Protein AF-A0A1Y4R838-F1 (afdb_monomer_lite)

Radius of gyration: 11.88 Å; chains: 1; bounding box: 27×33×23 Å

Secondary structure (DSSP, 8-state):
--HHHHHHHHHHHHH---HHHHHHHHHH--SHHHHHHHHHHHHH-SS--HHHHHHHHHHHHHHHH-GGGGTTT----

Foldseek 3Di:
DDPLLVLLLVLVVVQPVDPVLNVLLCVLQVDSVLSVVLVVVVVVVPPDHSVVSNVSSNCSSCVPPPVVVCPPPVPDD

Structure (mmCIF, N/CA/C/O backbone):
data_AF-A0A1Y4R838-F1
#
_entry.id   AF-A0A1Y4R838-F1
#
loop_
_atom_site.group_PDB
_atom_site.id
_atom_site.type_symbol
_atom_site.label_atom_id
_atom_site.label_alt_id
_atom_site.label_comp_id
_atom_site.label_asym_id
_atom_site.label_entity_id
_atom_site.label_seq_id
_atom_site.pdbx_PDB_ins_code
_atom_site.Cartn_x
_atom_site.Cartn_y
_atom_site.Cartn_z
_atom_site.occupancy
_atom_site.B_iso_or_equiv
_atom_site.auth_seq_id
_atom_site.auth_comp_id
_atom_site.auth_asym_id
_atom_site.auth_atom_id
_atom_site.pdbx_PDB_model_num
ATOM 1 N N . MET A 1 1 ? 3.529 16.314 -2.366 1.00 73.19 1 MET A N 1
ATOM 2 C CA . MET A 1 1 ? 2.523 15.243 -2.435 1.00 73.19 1 MET A CA 1
ATOM 3 C C . MET A 1 1 ? 1.589 15.562 -3.578 1.00 73.19 1 MET A C 1
ATOM 5 O O . MET A 1 1 ? 1.158 16.708 -3.675 1.00 73.19 1 MET A O 1
ATOM 9 N N . THR A 1 2 ? 1.380 14.597 -4.467 1.00 93.25 2 THR A N 1
ATOM 10 C CA . THR A 1 2 ? 0.355 14.643 -5.519 1.00 93.25 2 THR A CA 1
ATOM 11 C C . THR A 1 2 ? -1.030 14.343 -4.929 1.00 93.25 2 THR A C 1
ATOM 13 O O . THR A 1 2 ? -1.142 13.970 -3.759 1.00 93.25 2 THR A O 1
ATOM 16 N N . ASP A 1 3 ? -2.090 14.471 -5.731 1.00 96.62 3 ASP A N 1
ATOM 17 C CA . ASP A 1 3 ? -3.439 14.050 -5.319 1.00 96.62 3 ASP A CA 1
ATOM 18 C C . ASP A 1 3 ? -3.490 12.549 -4.991 1.00 96.62 3 ASP A C 1
ATOM 20 O O . ASP A 1 3 ? -4.130 12.150 -4.017 1.00 96.62 3 ASP A O 1
ATOM 24 N N . LEU A 1 4 ? -2.743 11.728 -5.741 1.00 97.44 4 LEU A N 1
ATOM 25 C CA . LEU A 1 4 ? -2.582 10.298 -5.470 1.00 97.44 4 LEU A CA 1
ATOM 26 C C . LEU A 1 4 ? -1.897 10.051 -4.119 1.00 97.44 4 LEU A C 1
ATOM 28 O O . LEU A 1 4 ? -2.356 9.212 -3.349 1.00 97.44 4 LEU A O 1
ATOM 32 N N . ASP A 1 5 ? -0.843 10.806 -3.795 1.00 97.31 5 ASP A N 1
ATOM 33 C CA . ASP A 1 5 ? -0.148 10.664 -2.510 1.00 97.31 5 ASP A CA 1
ATOM 34 C C . ASP A 1 5 ? -1.073 10.989 -1.330 1.00 97.31 5 ASP A C 1
ATOM 36 O O . ASP A 1 5 ? -1.065 10.283 -0.324 1.00 97.31 5 ASP A O 1
ATOM 40 N N . ASN A 1 6 ? -1.887 12.042 -1.457 1.00 97.81 6 ASN A N 1
ATOM 41 C CA . ASN A 1 6 ? -2.857 12.412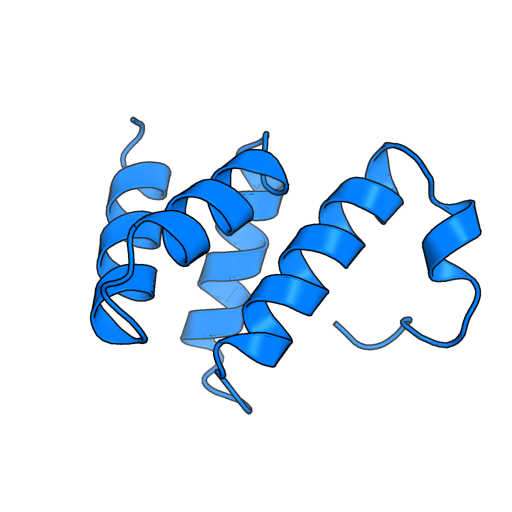 -0.428 1.00 97.81 6 ASN A CA 1
ATOM 42 C C . ASN A 1 6 ? -3.937 11.334 -0.275 1.00 97.81 6 ASN A C 1
ATOM 44 O O . ASN A 1 6 ? -4.274 10.956 0.843 1.00 97.81 6 ASN A O 1
ATOM 48 N N . MET A 1 7 ? -4.453 10.801 -1.386 1.00 98.06 7 MET A N 1
ATOM 49 C CA . MET A 1 7 ? -5.443 9.725 -1.359 1.00 98.06 7 MET A CA 1
ATOM 50 C C . MET A 1 7 ? -4.895 8.460 -0.689 1.00 98.06 7 MET A C 1
ATOM 52 O O . MET A 1 7 ? -5.570 7.883 0.165 1.00 98.06 7 MET A O 1
ATOM 56 N N . LEU A 1 8 ? -3.681 8.037 -1.051 1.00 98.44 8 LEU A N 1
ATOM 57 C CA . LEU A 1 8 ? -3.035 6.880 -0.434 1.00 98.44 8 LEU A CA 1
ATOM 58 C C . LEU A 1 8 ? -2.814 7.114 1.065 1.00 98.44 8 LEU A C 1
ATOM 60 O O . LEU A 1 8 ? -3.146 6.246 1.866 1.00 98.44 8 LEU A O 1
ATOM 64 N N . LEU A 1 9 ? -2.316 8.292 1.456 1.00 98.31 9 LEU A N 1
ATOM 65 C CA . LEU A 1 9 ? -2.109 8.644 2.861 1.00 98.31 9 LEU A CA 1
ATOM 66 C C . LEU A 1 9 ? -3.397 8.508 3.682 1.00 98.31 9 LEU A C 1
ATOM 68 O O . LEU A 1 9 ? -3.385 7.880 4.738 1.00 98.31 9 LEU A O 1
ATOM 72 N N . GLU A 1 10 ? -4.503 9.075 3.202 1.00 98.44 10 GLU A N 1
ATOM 73 C CA . GLU A 1 10 ? -5.777 9.032 3.924 1.00 98.44 10 GLU A CA 1
ATOM 74 C C . GLU A 1 10 ? -6.339 7.606 4.018 1.00 98.44 10 GLU A C 1
ATOM 76 O O . GLU A 1 10 ? -6.843 7.213 5.070 1.00 98.44 10 GLU A O 1
ATOM 81 N N . LYS A 1 11 ? -6.180 6.788 2.968 1.00 98.12 11 LYS A N 1
ATOM 82 C CA . LYS A 1 11 ? -6.554 5.365 3.004 1.00 98.12 11 LYS A CA 1
ATOM 83 C C . LYS A 1 11 ? -5.720 4.576 4.015 1.00 98.12 11 LYS A C 1
ATOM 85 O O . LYS A 1 11 ? -6.282 3.821 4.803 1.00 98.12 11 LYS A O 1
ATOM 90 N N . LEU A 1 12 ? -4.400 4.774 4.033 1.00 98.38 12 LEU A N 1
ATOM 91 C CA . LEU A 1 12 ? -3.508 4.091 4.973 1.00 98.38 12 LEU A CA 1
ATOM 92 C C . LEU A 1 12 ? -3.833 4.458 6.423 1.00 98.38 12 LEU A C 1
ATOM 94 O O . LEU A 1 12 ? -3.938 3.562 7.253 1.00 98.38 12 LEU A O 1
ATOM 98 N N . LYS A 1 13 ? -4.076 5.740 6.722 1.00 98.31 13 LYS A N 1
ATOM 99 C CA . LYS A 1 13 ? -4.489 6.181 8.066 1.00 98.31 13 LYS A CA 1
ATOM 100 C C . LYS A 1 13 ? -5.818 5.581 8.512 1.00 98.31 13 LYS A C 1
ATOM 102 O O . LYS A 1 13 ? -5.976 5.254 9.684 1.00 98.31 13 LYS A O 1
ATOM 107 N N . ALA A 1 14 ? -6.773 5.439 7.592 1.00 97.69 14 ALA A N 1
ATOM 108 C CA . ALA A 1 14 ? -8.062 4.825 7.896 1.00 97.69 14 ALA A CA 1
ATOM 109 C C . ALA A 1 14 ? -7.931 3.340 8.283 1.00 97.69 14 ALA A C 1
ATOM 111 O O . ALA A 1 14 ? -8.756 2.836 9.042 1.00 97.69 14 ALA A O 1
ATOM 112 N N . ILE A 1 15 ? -6.897 2.659 7.779 1.00 97.31 15 ILE A N 1
ATOM 113 C CA . ILE A 1 15 ? -6.577 1.264 8.106 1.00 97.31 15 ILE A CA 1
ATOM 114 C C . ILE A 1 15 ? -5.766 1.198 9.403 1.00 97.31 15 ILE A C 1
ATOM 116 O O . ILE A 1 15 ? -6.129 0.475 10.330 1.00 97.31 15 ILE A O 1
ATOM 120 N N . TYR A 1 16 ? -4.674 1.961 9.475 1.00 97.81 16 TYR A N 1
ATOM 121 C CA . TYR A 1 16 ? -3.807 2.055 10.641 1.00 97.81 16 TYR A CA 1
ATOM 122 C C . TYR A 1 16 ? -3.036 3.385 10.637 1.00 97.81 16 TYR A C 1
ATOM 124 O O . TYR A 1 16 ? -2.088 3.569 9.873 1.00 97.81 16 TYR A O 1
ATOM 132 N N . ASP A 1 17 ? -3.443 4.322 11.499 1.00 98.06 17 ASP A N 1
ATOM 133 C CA . ASP A 1 17 ? -2.792 5.631 11.672 1.00 98.06 17 ASP A CA 1
ATOM 134 C C . ASP A 1 17 ? -1.502 5.511 12.500 1.00 98.06 17 ASP A C 1
ATOM 136 O O . ASP A 1 17 ? -1.401 5.984 13.633 1.00 98.06 17 ASP A O 1
ATOM 140 N N . ASP A 1 18 ? -0.519 4.818 11.928 1.00 98.38 18 ASP A N 1
ATOM 141 C CA . ASP A 1 18 ? 0.827 4.689 12.466 1.00 98.38 18 ASP A CA 1
ATOM 142 C C . ASP A 1 18 ? 1.853 5.275 11.496 1.00 98.38 18 ASP A C 1
ATOM 144 O O . ASP A 1 18 ? 1.898 4.965 10.301 1.00 98.38 18 ASP A O 1
ATOM 1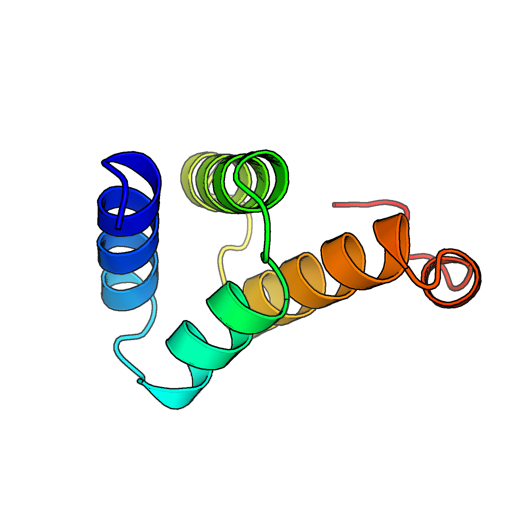48 N N . LYS A 1 19 ? 2.697 6.161 12.026 1.00 97.69 19 LYS A N 1
ATOM 149 C CA . LYS A 1 19 ? 3.651 6.919 11.220 1.00 97.69 19 LYS A CA 1
ATOM 150 C C . LYS A 1 19 ? 4.706 6.018 10.584 1.00 97.69 19 LYS A C 1
ATOM 152 O O . LYS A 1 19 ? 5.070 6.264 9.435 1.00 97.69 19 LYS A O 1
ATOM 157 N N . ASP A 1 20 ? 5.214 5.030 11.313 1.00 97.88 20 ASP A N 1
ATOM 158 C CA . ASP A 1 20 ? 6.311 4.189 10.835 1.00 97.88 20 ASP A CA 1
ATOM 159 C C . ASP A 1 20 ? 5.811 3.235 9.747 1.00 97.88 20 ASP A C 1
ATOM 161 O O . ASP A 1 20 ? 6.474 3.074 8.721 1.00 97.88 20 ASP A O 1
ATOM 165 N N . PHE A 1 21 ? 4.592 2.709 9.899 1.00 97.94 21 PHE A N 1
ATOM 166 C CA . PHE A 1 21 ? 3.882 1.981 8.848 1.00 97.94 21 PHE A CA 1
ATOM 167 C C . PHE A 1 21 ? 3.722 2.823 7.575 1.00 97.94 21 PHE A C 1
ATOM 169 O O . PHE A 1 21 ? 4.172 2.415 6.503 1.00 97.94 21 PHE A O 1
ATOM 176 N N . ILE A 1 22 ? 3.136 4.021 7.686 1.00 98.2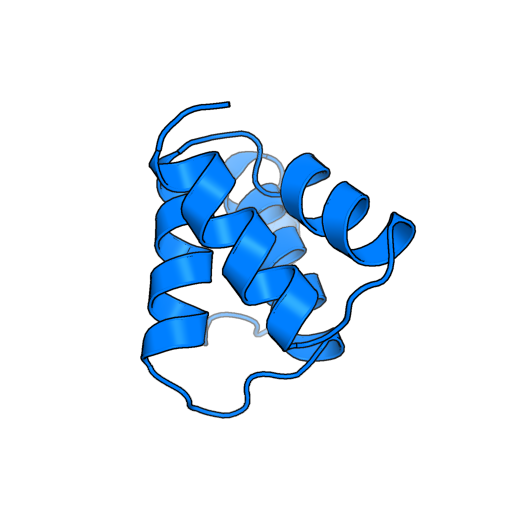5 22 ILE A N 1
ATOM 177 C CA . ILE A 1 22 ? 2.891 4.901 6.534 1.00 98.25 22 ILE A CA 1
ATOM 178 C C . ILE A 1 22 ? 4.211 5.256 5.839 1.00 98.25 22 ILE A C 1
ATOM 180 O O . ILE A 1 22 ? 4.320 5.151 4.617 1.00 98.25 22 ILE A O 1
ATOM 184 N N . VAL A 1 23 ? 5.237 5.647 6.601 1.00 97.25 23 VAL A N 1
ATOM 185 C CA . VAL A 1 23 ? 6.561 5.966 6.047 1.00 97.25 23 VAL A CA 1
ATOM 186 C C . VAL A 1 23 ? 7.176 4.748 5.362 1.00 97.25 23 VAL A C 1
ATOM 188 O O . VAL A 1 23 ? 7.753 4.906 4.287 1.00 97.25 23 VAL A O 1
ATOM 191 N N . GLY A 1 24 ? 7.029 3.548 5.927 1.00 97.19 24 GLY A N 1
ATOM 192 C CA . GLY A 1 24 ? 7.499 2.305 5.314 1.00 97.19 24 GLY A CA 1
ATOM 193 C C . GLY A 1 24 ? 6.862 2.057 3.947 1.00 97.19 24 GLY A C 1
ATOM 194 O O . GLY A 1 24 ? 7.579 1.843 2.971 1.00 97.19 24 GLY A O 1
ATOM 195 N N . ILE A 1 25 ? 5.535 2.197 3.847 1.00 98.12 25 ILE A N 1
ATOM 196 C CA . ILE A 1 25 ? 4.814 2.058 2.574 1.00 98.12 25 ILE A CA 1
ATOM 197 C C . ILE A 1 25 ? 5.329 3.060 1.535 1.00 98.12 25 ILE A C 1
ATOM 199 O O . ILE A 1 25 ? 5.682 2.661 0.428 1.00 98.12 25 ILE A O 1
ATOM 203 N N . PHE A 1 26 ? 5.428 4.347 1.882 1.00 97.44 26 PHE A N 1
ATOM 204 C CA . PHE A 1 26 ? 5.901 5.379 0.948 1.00 97.44 26 PHE A CA 1
ATOM 205 C C . PHE A 1 26 ? 7.381 5.241 0.573 1.00 97.44 26 PHE A C 1
ATOM 207 O O . PHE A 1 26 ? 7.784 5.729 -0.483 1.00 97.44 26 PHE A O 1
ATOM 214 N N . SER A 1 27 ? 8.182 4.608 1.433 1.00 96.44 27 SER A N 1
ATOM 215 C CA . SER A 1 27 ? 9.602 4.359 1.175 1.00 96.44 27 SER A CA 1
ATOM 216 C C . SER A 1 27 ? 9.804 3.237 0.155 1.00 96.44 27 SER A C 1
ATOM 218 O O . SER A 1 27 ? 10.705 3.348 -0.667 1.00 96.44 27 SER A O 1
ATOM 220 N N . ASN A 1 28 ? 8.952 2.205 0.174 1.00 97.12 28 ASN A N 1
ATOM 221 C CA . ASN A 1 28 ? 8.975 1.110 -0.804 1.00 97.12 28 ASN A CA 1
ATOM 222 C C . ASN A 1 28 ? 8.230 1.475 -2.109 1.00 97.12 28 ASN A C 1
ATOM 224 O O . ASN A 1 28 ? 8.673 1.150 -3.208 1.00 97.12 28 ASN A O 1
ATOM 228 N N . ALA A 1 29 ? 7.101 2.188 -2.008 1.00 96.25 29 ALA A N 1
ATOM 229 C CA . ALA A 1 29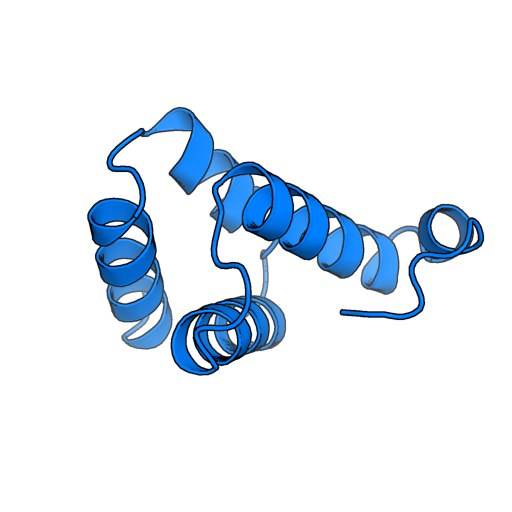 ? 6.306 2.675 -3.140 1.00 96.25 29 ALA A CA 1
ATOM 230 C C . ALA A 1 29 ? 6.814 4.044 -3.634 1.00 96.25 29 ALA A C 1
ATOM 232 O O . ALA A 1 29 ? 6.145 5.081 -3.515 1.00 96.25 29 ALA A O 1
ATOM 233 N N . ASP A 1 30 ? 8.041 4.070 -4.152 1.00 90.25 30 ASP A N 1
ATOM 234 C CA . ASP A 1 30 ? 8.776 5.299 -4.477 1.00 90.25 30 ASP A CA 1
ATOM 235 C C . ASP A 1 30 ? 8.243 6.062 -5.710 1.00 90.25 30 ASP A C 1
ATOM 237 O O . ASP A 1 30 ? 8.455 7.272 -5.835 1.00 90.25 30 ASP A O 1
ATOM 241 N N . ASN A 1 31 ? 7.482 5.390 -6.578 1.00 94.75 31 ASN A N 1
ATOM 242 C CA . ASN A 1 31 ? 6.904 5.935 -7.808 1.00 94.75 31 ASN A CA 1
ATOM 243 C C . ASN A 1 31 ? 5.359 5.929 -7.793 1.00 94.75 31 ASN A C 1
ATOM 245 O O . ASN A 1 31 ? 4.725 5.354 -6.912 1.00 94.75 31 ASN A O 1
ATOM 249 N N . GLN A 1 32 ? 4.737 6.615 -8.758 1.00 96.12 32 GLN A N 1
ATOM 250 C CA . GLN A 1 32 ? 3.274 6.758 -8.804 1.00 96.12 32 GLN A CA 1
ATOM 251 C C . GLN A 1 32 ? 2.547 5.459 -9.194 1.00 96.12 32 GLN A C 1
ATOM 253 O O . GLN A 1 32 ? 1.452 5.233 -8.688 1.00 96.12 32 GLN A O 1
ATOM 258 N N . ASP A 1 33 ? 3.140 4.597 -10.026 1.00 96.62 33 ASP A N 1
ATOM 259 C CA . ASP A 1 33 ? 2.497 3.348 -10.469 1.00 96.62 33 ASP A CA 1
ATOM 260 C C . ASP A 1 33 ? 2.311 2.381 -9.293 1.00 96.62 33 ASP A C 1
ATOM 262 O O . ASP A 1 33 ? 1.245 1.794 -9.112 1.00 96.62 33 ASP A O 1
ATOM 266 N N . ASP A 1 34 ? 3.314 2.284 -8.425 1.00 97.06 34 ASP A N 1
ATOM 267 C CA . ASP A 1 34 ? 3.235 1.528 -7.177 1.00 97.06 34 ASP A CA 1
ATOM 268 C C . ASP A 1 34 ? 2.168 2.043 -6.229 1.00 97.06 34 ASP A C 1
ATOM 270 O O . ASP A 1 34 ? 1.398 1.272 -5.655 1.00 97.06 34 ASP A O 1
ATOM 274 N N . ARG A 1 35 ? 2.130 3.364 -6.047 1.00 97.75 35 ARG A N 1
ATOM 275 C CA . ARG A 1 35 ? 1.148 4.003 -5.170 1.00 97.75 35 ARG A CA 1
ATOM 276 C C . ARG A 1 35 ? -0.259 3.737 -5.680 1.00 97.75 35 ARG A C 1
ATOM 278 O O . ARG A 1 35 ? -1.133 3.426 -4.877 1.00 97.75 35 ARG A O 1
ATOM 285 N N . GLN A 1 36 ? -0.457 3.789 -6.998 1.00 98.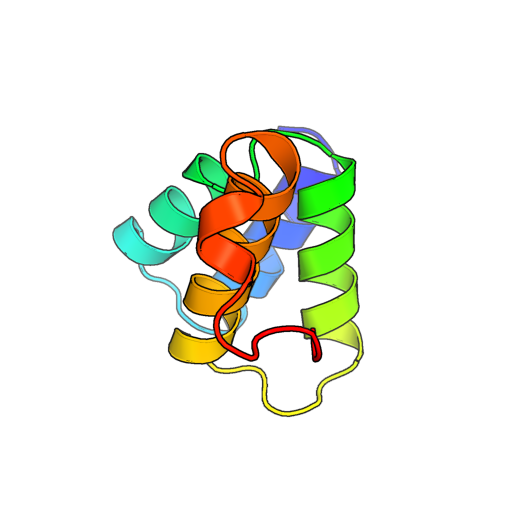12 36 GLN A N 1
ATOM 286 C CA . GLN A 1 36 ? -1.726 3.424 -7.612 1.00 98.12 36 GLN A CA 1
ATOM 287 C C . GLN A 1 36 ? -2.054 1.948 -7.370 1.00 98.12 36 GLN A C 1
ATOM 289 O O . GLN A 1 36 ? -3.167 1.644 -6.960 1.00 98.12 36 GLN A O 1
ATOM 294 N N . ARG A 1 37 ? -1.085 1.036 -7.512 1.00 96.94 37 ARG A N 1
ATOM 295 C CA . ARG A 1 37 ? -1.296 -0.398 -7.261 1.00 96.94 37 ARG A CA 1
ATOM 296 C C . ARG A 1 37 ? -1.719 -0.690 -5.817 1.00 96.94 37 ARG A C 1
ATOM 298 O O . ARG A 1 37 ? -2.582 -1.534 -5.601 1.00 96.94 37 ARG A O 1
ATOM 305 N N . ILE A 1 38 ? -1.148 0.014 -4.839 1.00 97.50 38 ILE A N 1
ATOM 306 C CA . ILE A 1 38 ? -1.544 -0.111 -3.427 1.00 97.50 38 ILE A CA 1
ATOM 307 C C . ILE A 1 38 ? -2.951 0.454 -3.201 1.00 97.50 38 ILE A C 1
ATOM 309 O O . ILE A 1 38 ? -3.738 -0.149 -2.476 1.00 97.50 38 ILE A O 1
ATOM 313 N N . VAL A 1 39 ? -3.296 1.581 -3.830 1.00 98.12 39 VAL A N 1
ATOM 314 C CA . VAL A 1 39 ? -4.666 2.116 -3.785 1.00 98.12 39 VAL A CA 1
ATOM 315 C C . VAL A 1 39 ? -5.662 1.117 -4.370 1.00 98.12 39 VAL A C 1
ATOM 317 O O . VAL A 1 39 ? -6.667 0.838 -3.724 1.00 98.12 39 VAL A O 1
ATOM 320 N N . ASP A 1 40 ? -5.359 0.541 -5.534 1.00 97.31 40 ASP A N 1
ATOM 321 C CA . ASP A 1 40 ? -6.212 -0.451 -6.192 1.00 97.31 40 ASP A CA 1
ATOM 322 C C . ASP A 1 40 ? -6.396 -1.697 -5.312 1.00 97.31 40 ASP A C 1
ATOM 324 O O . ASP A 1 40 ? -7.502 -2.223 -5.210 1.00 97.31 40 ASP A O 1
ATOM 328 N N . TYR A 1 41 ? -5.331 -2.142 -4.636 1.00 96.50 41 TYR A N 1
ATOM 329 C CA . TYR A 1 41 ? -5.387 -3.247 -3.676 1.00 96.50 41 TYR A CA 1
ATOM 330 C C . TYR A 1 41 ? -6.304 -2.924 -2.485 1.00 96.50 41 TYR A C 1
ATOM 332 O O . TYR A 1 41 ? -7.146 -3.737 -2.108 1.00 96.50 41 TYR A O 1
ATOM 340 N N . ILE A 1 42 ? -6.195 -1.716 -1.917 1.00 97.38 42 ILE A N 1
ATOM 341 C CA . ILE A 1 42 ? -7.079 -1.263 -0.831 1.00 97.38 42 ILE A CA 1
ATOM 342 C C . ILE A 1 42 ? -8.538 -1.195 -1.307 1.00 97.38 42 ILE A C 1
ATOM 344 O O . ILE A 1 42 ? -9.439 -1.613 -0.582 1.00 97.38 42 ILE A O 1
ATOM 348 N N . ASP A 1 43 ? -8.775 -0.683 -2.516 1.00 97.12 43 ASP A N 1
ATOM 349 C CA . ASP A 1 43 ? -10.118 -0.498 -3.076 1.00 97.12 43 ASP A CA 1
ATOM 350 C C . ASP A 1 43 ? -10.789 -1.808 -3.500 1.00 97.12 43 ASP A C 1
ATOM 352 O O . ASP A 1 43 ? -12.018 -1.897 -3.466 1.00 97.12 43 ASP A O 1
ATOM 356 N N . ALA A 1 44 ? -10.010 -2.840 -3.836 1.00 95.62 44 ALA A N 1
ATOM 357 C CA . ALA A 1 44 ? -10.529 -4.191 -4.040 1.00 95.62 44 ALA A CA 1
ATOM 358 C C . ALA A 1 44 ? -11.135 -4.777 -2.750 1.00 95.62 44 ALA A C 1
ATOM 360 O O . ALA A 1 44 ? -12.084 -5.556 -2.814 1.00 95.62 44 ALA A O 1
ATOM 361 N N . GLY A 1 45 ? -10.632 -4.369 -1.577 1.00 89.38 45 GLY A N 1
ATOM 362 C CA . GLY A 1 45 ? -11.201 -4.707 -0.269 1.00 89.38 45 GLY A CA 1
ATOM 363 C C . GLY A 1 45 ? -10.979 -6.153 0.193 1.00 89.38 45 GLY A C 1
ATOM 364 O O . GLY A 1 45 ? -11.461 -6.527 1.264 1.00 89.38 45 GLY A O 1
ATOM 365 N N . GLU A 1 46 ? -10.251 -6.965 -0.572 1.00 83.19 46 GLU A N 1
ATOM 366 C CA . GLU A 1 46 ? -9.926 -8.349 -0.222 1.00 83.19 46 GLU A CA 1
ATOM 367 C C . GLU A 1 46 ? -8.697 -8.384 0.703 1.00 83.19 46 GLU A C 1
ATOM 369 O O . GLU A 1 46 ? -7.604 -7.975 0.326 1.00 83.19 46 GLU A O 1
ATOM 374 N N . GLU A 1 47 ? -8.892 -8.832 1.950 1.00 86.00 47 GLU A N 1
ATOM 375 C CA . GLU A 1 47 ? -7.834 -9.016 2.963 1.00 86.00 47 GLU A CA 1
ATOM 376 C C . GLU A 1 47 ? -6.874 -7.819 3.134 1.00 86.00 47 GLU A C 1
ATOM 378 O O . GLU A 1 47 ? -5.646 -7.955 3.173 1.00 86.00 47 GLU A O 1
ATOM 383 N N . VAL A 1 48 ? -7.432 -6.614 3.274 1.00 93.12 48 VAL A N 1
ATOM 384 C CA . VAL A 1 48 ? -6.652 -5.398 3.543 1.00 93.12 48 VAL A CA 1
ATOM 385 C C . VAL A 1 48 ? -6.207 -5.370 5.010 1.00 93.12 48 VAL A C 1
ATOM 387 O O . VAL A 1 48 ? -6.919 -4.888 5.891 1.00 93.12 48 VAL A O 1
ATOM 390 N N . THR A 1 49 ? -5.014 -5.901 5.272 1.00 96.25 49 THR A N 1
ATOM 391 C CA . THR A 1 49 ? -4.333 -5.875 6.576 1.00 96.25 49 THR A CA 1
ATOM 392 C C . THR A 1 49 ? -3.028 -5.082 6.498 1.00 96.25 49 THR A C 1
ATOM 394 O O . THR A 1 49 ? -2.486 -4.851 5.414 1.00 96.25 49 THR A O 1
ATOM 397 N N . VAL A 1 50 ? -2.499 -4.666 7.652 1.00 96.94 50 VAL A N 1
ATOM 398 C CA . VAL A 1 50 ? -1.202 -3.970 7.739 1.00 96.94 50 VAL A CA 1
ATOM 399 C C . VAL A 1 50 ? -0.086 -4.844 7.161 1.00 96.94 50 VAL A C 1
ATOM 401 O O . VAL A 1 50 ? 0.746 -4.365 6.392 1.00 96.94 50 VAL A O 1
ATOM 404 N N . GLU A 1 51 ? -0.099 -6.135 7.484 1.00 95.25 51 GLU A N 1
ATOM 405 C CA . GLU A 1 51 ? 0.876 -7.121 7.028 1.00 95.25 51 GLU A CA 1
ATOM 406 C C . GLU A 1 51 ? 0.842 -7.293 5.507 1.00 95.25 51 GLU A C 1
ATOM 408 O O . GLU A 1 51 ? 1.895 -7.250 4.868 1.00 95.25 51 GLU A O 1
ATOM 413 N N . ASN A 1 52 ? -0.352 -7.423 4.918 1.00 95.81 52 ASN A N 1
ATOM 414 C CA . ASN A 1 52 ? -0.502 -7.588 3.473 1.00 95.81 52 ASN A CA 1
ATOM 415 C C . ASN A 1 52 ? -0.071 -6.327 2.715 1.00 95.81 52 ASN A C 1
ATOM 417 O O . ASN A 1 52 ? 0.589 -6.428 1.684 1.00 95.81 52 ASN A O 1
ATOM 421 N N . LEU A 1 53 ? -0.359 -5.134 3.247 1.00 96.94 53 LEU A N 1
ATOM 422 C CA . LEU A 1 53 ? 0.089 -3.872 2.649 1.00 96.94 53 LEU A CA 1
ATOM 423 C C . LEU A 1 53 ? 1.609 -3.706 2.710 1.00 96.94 53 LEU A C 1
ATOM 425 O O . LEU A 1 53 ? 2.226 -3.281 1.730 1.00 96.94 53 LEU A O 1
ATOM 429 N N . LEU A 1 54 ? 2.231 -4.063 3.837 1.00 96.12 54 LEU A N 1
ATOM 430 C CA . LEU A 1 54 ? 3.688 -4.068 3.953 1.00 96.12 54 LEU A CA 1
ATOM 431 C C . LEU A 1 54 ? 4.305 -5.045 2.952 1.00 96.12 54 LEU A C 1
ATOM 433 O O . LEU A 1 54 ? 5.223 -4.664 2.223 1.00 96.12 54 LEU A O 1
ATOM 437 N N . LEU A 1 55 ? 3.773 -6.265 2.873 1.00 94.94 55 LEU A N 1
ATOM 438 C CA . LEU A 1 55 ? 4.267 -7.294 1.967 1.00 94.94 55 LEU A CA 1
ATOM 439 C C . LEU A 1 55 ? 4.113 -6.884 0.497 1.00 94.94 55 LEU A C 1
ATOM 441 O O . LEU A 1 55 ? 5.080 -6.990 -0.256 1.00 94.94 55 LEU A O 1
ATOM 445 N N . LEU A 1 56 ? 2.961 -6.322 0.118 1.00 95.56 56 LEU A N 1
ATOM 446 C CA . LEU A 1 56 ? 2.729 -5.750 -1.208 1.00 95.56 56 LEU A CA 1
ATOM 447 C C . LEU A 1 56 ? 3.748 -4.650 -1.527 1.00 95.56 56 LEU A C 1
ATOM 449 O O . LEU A 1 56 ? 4.356 -4.665 -2.595 1.00 95.56 56 LEU A O 1
ATOM 453 N N . SER A 1 57 ? 3.975 -3.709 -0.607 1.00 96.69 57 SER A N 1
ATOM 454 C CA . SER A 1 57 ? 4.916 -2.607 -0.843 1.00 96.69 57 SER A CA 1
ATOM 455 C C . SER A 1 57 ? 6.345 -3.113 -1.089 1.00 96.69 57 SER A C 1
ATOM 457 O O . SER A 1 57 ? 7.000 -2.678 -2.034 1.00 96.69 57 SER A O 1
ATOM 459 N N . VAL A 1 58 ? 6.805 -4.093 -0.301 1.00 96.00 58 VAL A N 1
ATOM 460 C CA . VAL A 1 58 ? 8.125 -4.726 -0.463 1.00 96.00 58 VAL A CA 1
ATOM 461 C C . VAL A 1 58 ? 8.192 -5.532 -1.758 1.00 96.00 58 VAL A C 1
ATOM 463 O O . VAL A 1 58 ? 9.211 -5.514 -2.446 1.00 96.00 58 VAL A O 1
ATOM 466 N N . PHE A 1 59 ? 7.115 -6.234 -2.115 1.00 95.00 59 PHE A N 1
ATOM 467 C CA . PHE A 1 59 ? 7.029 -6.965 -3.374 1.00 95.00 59 PHE A CA 1
ATOM 468 C C . PHE A 1 59 ? 7.202 -6.033 -4.577 1.00 95.00 59 PHE A C 1
ATOM 470 O O . PHE A 1 59 ? 7.947 -6.371 -5.501 1.00 95.00 59 PHE A O 1
ATOM 477 N N . LEU A 1 60 ? 6.552 -4.866 -4.568 1.00 95.12 60 LEU A N 1
ATOM 478 C CA . LEU A 1 60 ? 6.653 -3.881 -5.644 1.00 95.12 60 LEU A CA 1
ATOM 479 C C . LEU A 1 60 ? 8.072 -3.309 -5.763 1.00 95.12 60 LEU A C 1
ATOM 481 O O . LEU A 1 60 ? 8.630 -3.316 -6.863 1.00 95.12 60 LEU A O 1
ATOM 485 N N . ASP A 1 61 ? 8.682 -2.910 -4.644 1.00 96.00 61 ASP A N 1
ATOM 486 C CA . ASP A 1 61 ? 10.077 -2.450 -4.599 1.00 96.00 61 ASP A CA 1
ATOM 487 C C . ASP A 1 61 ? 11.039 -3.507 -5.168 1.00 96.00 61 ASP A C 1
ATOM 489 O O . ASP A 1 61 ? 11.773 -3.260 -6.133 1.00 96.00 61 ASP A O 1
ATOM 493 N N . ASN A 1 62 ? 10.950 -4.743 -4.664 1.00 94.19 62 ASN A N 1
ATOM 494 C CA . ASN A 1 62 ? 11.743 -5.857 -5.170 1.00 94.19 62 ASN A CA 1
ATOM 495 C C . ASN A 1 62 ? 11.487 -6.092 -6.662 1.00 94.19 62 ASN A C 1
ATOM 497 O O . ASN A 1 62 ? 12.430 -6.285 -7.417 1.00 94.19 62 ASN A O 1
ATOM 501 N N . LYS A 1 63 ? 10.242 -6.030 -7.141 1.00 92.56 63 LYS A N 1
ATOM 502 C CA . LYS A 1 63 ? 9.928 -6.249 -8.562 1.00 92.56 63 LYS A CA 1
ATOM 503 C C . LYS A 1 63 ? 10.686 -5.281 -9.478 1.00 92.56 63 LYS A C 1
ATOM 505 O O . LYS A 1 63 ? 11.056 -5.673 -10.584 1.00 92.56 63 LYS A O 1
ATOM 510 N N . ARG A 1 64 ? 10.929 -4.043 -9.036 1.00 90.69 64 ARG A N 1
ATOM 511 C CA . ARG A 1 64 ? 11.707 -3.048 -9.792 1.00 90.69 64 ARG A CA 1
ATOM 512 C C . ARG A 1 64 ? 13.211 -3.184 -9.614 1.00 90.69 64 ARG A C 1
ATOM 514 O O . ARG A 1 64 ? 13.944 -3.039 -10.591 1.00 90.69 64 ARG A O 1
ATOM 521 N N . HIS A 1 65 ? 13.665 -3.395 -8.384 1.00 93.25 65 HIS A N 1
ATOM 522 C CA . HIS A 1 65 ? 15.075 -3.227 -8.026 1.00 93.25 65 HIS A CA 1
ATOM 523 C C . HIS A 1 65 ? 15.807 -4.552 -7.793 1.00 93.25 65 HIS A C 1
ATOM 525 O O . HIS A 1 65 ? 17.005 -4.647 -8.060 1.00 93.25 65 HIS A O 1
ATOM 531 N N . HIS A 1 66 ? 15.087 -5.571 -7.330 1.00 91.12 66 HIS A N 1
ATOM 532 C CA . HIS A 1 66 ? 15.599 -6.870 -6.893 1.00 91.12 66 HIS A CA 1
ATOM 533 C C . HIS A 1 66 ? 14.642 -8.022 -7.259 1.00 91.12 66 HIS A C 1
ATOM 535 O O . HIS A 1 66 ? 14.144 -8.721 -6.365 1.00 91.12 66 HIS A O 1
ATOM 541 N N . PRO A 1 67 ? 14.315 -8.225 -8.551 1.00 88.50 67 PRO A N 1
ATOM 542 C CA . PRO A 1 67 ? 13.281 -9.175 -8.964 1.00 88.50 67 PRO A CA 1
ATOM 543 C C . PRO A 1 67 ? 13.593 -10.616 -8.535 1.00 88.50 67 PRO A C 1
ATOM 545 O O . PRO A 1 67 ? 12.679 -11.417 -8.345 1.00 88.50 67 PRO A O 1
ATOM 548 N N . GLU A 1 68 ? 14.866 -10.943 -8.300 1.00 90.00 68 GLU A N 1
ATOM 549 C CA . GLU A 1 68 ? 15.305 -12.222 -7.747 1.00 90.00 68 GLU A CA 1
ATOM 550 C C . GLU A 1 68 ? 14.730 -12.527 -6.353 1.00 90.00 68 GLU A C 1
ATOM 552 O O . GLU A 1 68 ? 14.614 -13.692 -5.975 1.00 90.00 68 GLU A O 1
ATOM 557 N N . ARG A 1 69 ? 14.341 -11.501 -5.587 1.00 87.25 69 ARG A N 1
ATOM 558 C CA . ARG A 1 69 ? 13.764 -11.648 -4.241 1.00 87.25 69 ARG A CA 1
ATOM 559 C C . ARG A 1 69 ? 12.284 -12.015 -4.254 1.00 87.25 69 ARG A C 1
ATOM 561 O O . ARG A 1 69 ? 11.771 -12.475 -3.239 1.00 87.25 69 ARG A O 1
ATOM 568 N N . ASN A 1 70 ? 11.625 -11.882 -5.403 1.00 87.94 70 ASN A N 1
ATOM 569 C CA . ASN A 1 70 ? 10.229 -12.280 -5.584 1.00 87.94 70 ASN A CA 1
ATOM 570 C C . ASN A 1 70 ? 10.084 -13.732 -6.081 1.00 87.94 70 ASN A C 1
ATOM 572 O O . ASN A 1 70 ? 8.968 -14.225 -6.200 1.00 87.94 70 ASN A O 1
ATOM 576 N N . LEU A 1 71 ? 11.194 -14.442 -6.332 1.00 70.75 71 LEU A N 1
ATOM 577 C CA . 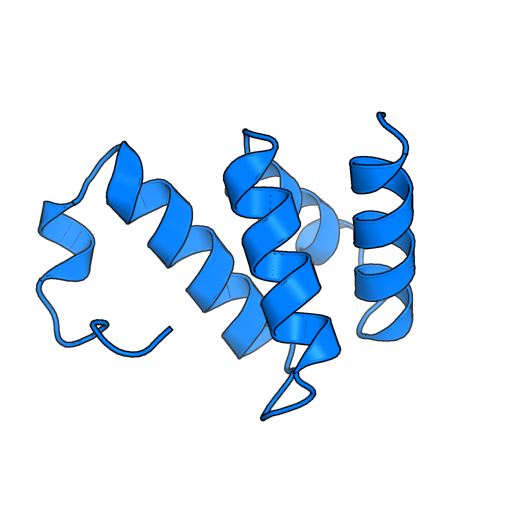LEU A 1 71 ? 11.208 -15.802 -6.897 1.00 70.75 71 LEU A CA 1
ATOM 578 C C . LEU A 1 71 ? 10.684 -16.896 -5.946 1.00 70.75 71 LEU A C 1
ATOM 580 O O . LEU A 1 71 ? 10.485 -18.033 -6.369 1.00 70.75 71 LEU A O 1
ATOM 584 N N . ALA A 1 72 ? 10.459 -16.579 -4.671 1.00 59.19 72 ALA A N 1
ATOM 585 C CA . ALA A 1 72 ? 9.895 -17.504 -3.695 1.00 59.19 72 ALA A CA 1
ATOM 586 C C . ALA A 1 72 ? 8.371 -17.317 -3.573 1.00 59.19 72 ALA A C 1
ATOM 588 O O . ALA A 1 72 ? 7.891 -16.805 -2.572 1.00 59.19 72 ALA A O 1
ATOM 589 N N . GLY A 1 73 ? 7.615 -17.730 -4.596 1.00 55.69 73 GLY A N 1
ATOM 590 C CA . GLY A 1 73 ? 6.172 -18.001 -4.474 1.00 55.69 73 GLY A CA 1
ATOM 591 C C . GLY A 1 73 ? 5.223 -16.804 -4.323 1.00 55.69 73 GLY A C 1
ATOM 592 O O . GLY A 1 73 ? 4.049 -17.025 -4.056 1.00 55.69 73 GLY A O 1
ATOM 593 N N . ASN A 1 74 ? 5.681 -15.567 -4.528 1.00 55.53 74 ASN A N 1
ATOM 594 C CA . ASN A 1 74 ? 4.858 -14.358 -4.383 1.00 55.53 74 ASN A CA 1
ATOM 595 C C . ASN A 1 74 ? 4.273 -13.877 -5.728 1.00 55.53 74 ASN A C 1
ATOM 597 O O . ASN A 1 74 ? 4.282 -12.684 -6.011 1.00 55.53 74 ASN A O 1
ATOM 601 N N . GLU A 1 75 ? 3.819 -14.784 -6.601 1.00 55.62 75 GLU A N 1
ATOM 602 C CA . GLU A 1 75 ? 3.184 -14.393 -7.878 1.00 55.62 75 GLU A CA 1
ATOM 603 C C . GLU A 1 75 ? 1.751 -13.845 -7.700 1.00 55.62 75 GLU A C 1
ATOM 605 O O . GLU A 1 75 ? 1.170 -13.332 -8.655 1.00 55.62 75 GLU A O 1
ATOM 610 N N . GLU A 1 76 ? 1.193 -13.910 -6.488 1.00 55.75 76 GLU A N 1
ATOM 611 C CA . GLU A 1 76 ? -0.185 -13.522 -6.168 1.00 55.75 76 GLU A CA 1
ATOM 612 C C . GLU A 1 76 ? -0.227 -12.199 -5.371 1.00 55.75 76 GLU A C 1
ATOM 614 O O . GLU A 1 76 ? -0.311 -12.213 -4.147 1.00 55.75 76 GLU A O 1
ATOM 619 N N . PHE A 1 77 ? -0.146 -11.054 -6.068 1.00 58.22 77 PHE A N 1
ATOM 620 C CA . PHE A 1 77 ? -0.505 -9.712 -5.559 1.00 58.22 77 PHE A CA 1
ATOM 621 C C . PHE A 1 77 ? -1.137 -8.818 -6.647 1.00 58.22 77 PHE A C 1
ATOM 623 O O . PHE A 1 77 ? -0.542 -8.610 -7.736 1.00 58.22 77 PHE A O 1
#

Sequence (77 aa):
MTDLDNMLLEKLKAIYDDKDFIVGIFSNADNQDDRQRIVDYIDAGEEVTVENLLLLSVFLDNKRHHPERNLAGNEEF

pLDDT: mean 91.9, std 11.36, range [55.53, 98.44]